Protein AF-A0A519XV31-F1 (afdb_monomer)

Radius of gyration: 12.19 Å; Cα contacts (8 Å, |Δi|>4): 73; chains: 1; bounding box: 23×18×40 Å

pLDDT: mean 81.16, std 12.83, range [44.38, 92.0]

Structure (mmCIF, N/CA/C/O backbone):
data_AF-A0A519XV31-F1
#
_entry.id   AF-A0A519XV31-F1
#
loop_
_atom_site.group_PDB
_atom_site.id
_atom_site.type_symbol
_atom_site.label_atom_id
_atom_site.label_alt_id
_atom_site.label_comp_id
_atom_site.label_asym_id
_atom_site.label_entity_id
_atom_site.label_seq_id
_atom_site.pdbx_PDB_ins_code
_atom_site.Cartn_x
_atom_site.Cartn_y
_atom_site.Cartn_z
_atom_site.occupancy
_atom_site.B_iso_or_equiv
_atom_site.auth_seq_id
_atom_site.auth_comp_id
_atom_site.auth_asym_id
_atom_site.auth_atom_id
_atom_site.pdbx_PDB_model_num
ATOM 1 N N . ALA A 1 1 ? -2.144 -6.212 -15.973 1.00 57.53 1 ALA A N 1
ATOM 2 C CA . ALA A 1 1 ? -3.443 -6.521 -15.327 1.00 57.53 1 ALA A CA 1
ATOM 3 C C . ALA A 1 1 ? -3.279 -6.818 -13.832 1.00 57.53 1 ALA A C 1
ATOM 5 O O . ALA A 1 1 ? -4.097 -6.357 -13.044 1.00 57.53 1 ALA A O 1
ATOM 6 N N . GLU A 1 2 ? -2.203 -7.500 -13.428 1.00 71.50 2 GLU A N 1
ATOM 7 C CA . GLU A 1 2 ? -1.989 -7.943 -12.041 1.00 71.50 2 GLU A CA 1
ATOM 8 C C . GLU A 1 2 ? -1.863 -6.813 -11.002 1.00 71.50 2 GLU A C 1
ATOM 10 O O . GLU A 1 2 ? -2.470 -6.907 -9.940 1.00 71.50 2 GLU A O 1
ATOM 15 N N . LEU A 1 3 ? -1.181 -5.699 -11.307 1.00 79.94 3 LEU A N 1
ATOM 16 C CA . LEU A 1 3 ? -1.005 -4.596 -10.342 1.00 79.94 3 LEU A CA 1
ATOM 17 C C . LEU A 1 3 ? -2.325 -3.955 -9.890 1.00 79.94 3 LEU A C 1
ATOM 19 O O . LEU A 1 3 ? -2.506 -3.680 -8.707 1.00 79.94 3 LEU A O 1
ATOM 23 N N . ARG A 1 4 ? -3.273 -3.744 -10.813 1.00 81.25 4 ARG A N 1
ATOM 24 C CA . ARG A 1 4 ? -4.587 -3.167 -10.476 1.00 81.25 4 ARG A CA 1
ATOM 25 C C . ARG A 1 4 ? -5.422 -4.106 -9.616 1.00 81.25 4 ARG A C 1
ATOM 27 O O . ARG A 1 4 ? -6.077 -3.640 -8.690 1.00 81.25 4 ARG A O 1
ATOM 34 N N . GLY A 1 5 ? -5.378 -5.406 -9.913 1.00 84.12 5 GLY A N 1
ATOM 35 C CA . GLY A 1 5 ? -6.052 -6.428 -9.113 1.00 84.12 5 GLY A CA 1
ATOM 36 C C . GLY A 1 5 ? -5.510 -6.457 -7.687 1.00 84.12 5 GLY A C 1
ATOM 37 O O . GLY A 1 5 ? -6.277 -6.324 -6.736 1.00 84.12 5 GLY A O 1
ATOM 38 N N . SER A 1 6 ? -4.184 -6.503 -7.541 1.00 85.50 6 SER A N 1
ATOM 39 C CA . SER A 1 6 ? -3.519 -6.437 -6.236 1.00 85.50 6 SER A CA 1
ATOM 40 C C . SER A 1 6 ? -3.886 -5.170 -5.465 1.00 85.50 6 SER A C 1
ATOM 42 O O . SER A 1 6 ? -4.108 -5.230 -4.264 1.00 85.50 6 SER A O 1
ATOM 44 N N . LEU A 1 7 ? -4.026 -4.032 -6.146 1.00 85.81 7 LEU A N 1
ATOM 45 C CA . LEU A 1 7 ? -4.361 -2.752 -5.524 1.00 85.81 7 LEU A CA 1
ATOM 46 C C . LEU A 1 7 ? -5.831 -2.653 -5.065 1.00 85.81 7 LEU A C 1
ATOM 48 O O . LEU A 1 7 ? -6.136 -1.963 -4.090 1.00 85.81 7 LEU A O 1
ATOM 52 N N . LEU A 1 8 ? -6.744 -3.349 -5.743 1.00 87.50 8 LEU A N 1
ATOM 53 C CA . LEU A 1 8 ? -8.135 -3.527 -5.308 1.00 87.50 8 LEU A CA 1
ATOM 54 C C . LEU A 1 8 ? -8.215 -4.405 -4.056 1.00 87.50 8 LEU A C 1
ATOM 56 O O . LEU A 1 8 ? -8.883 -4.041 -3.090 1.00 87.50 8 LEU A O 1
ATOM 60 N N . VAL A 1 9 ? -7.478 -5.518 -4.050 1.00 90.12 9 VAL A N 1
ATOM 61 C CA . VAL A 1 9 ? -7.379 -6.417 -2.892 1.00 90.12 9 VAL A CA 1
ATOM 62 C C . VAL A 1 9 ? -6.793 -5.680 -1.684 1.00 90.12 9 VAL A C 1
ATOM 64 O O . VAL A 1 9 ? -7.357 -5.764 -0.598 1.00 90.12 9 VAL A O 1
ATOM 67 N N . LEU A 1 10 ? -5.745 -4.875 -1.889 1.00 88.50 10 LEU A N 1
ATOM 68 C CA . LEU A 1 10 ? -5.101 -4.075 -0.841 1.00 88.50 10 LEU A CA 1
ATOM 69 C C . LEU A 1 10 ? -6.069 -3.080 -0.186 1.00 88.50 10 LEU A C 1
ATOM 71 O O . LEU A 1 10 ? -6.105 -2.956 1.034 1.00 88.50 10 LEU A O 1
ATOM 75 N N . GLN A 1 11 ? -6.900 -2.406 -0.985 1.00 88.38 11 GLN A N 1
ATOM 76 C CA . GLN A 1 11 ? -7.940 -1.512 -0.465 1.00 88.38 11 GLN A CA 1
ATOM 77 C C . GLN A 1 11 ? -9.001 -2.258 0.335 1.00 88.38 11 GLN A C 1
ATOM 79 O O . GLN A 1 11 ? -9.465 -1.751 1.352 1.00 88.38 11 GLN A O 1
ATOM 84 N N . ASN A 1 12 ? -9.405 -3.442 -0.126 1.00 89.69 12 ASN A N 1
ATOM 85 C CA . ASN A 1 12 ? -10.395 -4.233 0.587 1.00 89.69 12 ASN A CA 1
ATOM 86 C C . ASN A 1 12 ? -9.842 -4.712 1.935 1.00 89.69 12 ASN A C 1
ATOM 88 O O . ASN A 1 12 ? -10.473 -4.521 2.967 1.00 89.69 12 ASN A O 1
ATOM 92 N N . GLN A 1 13 ? -8.623 -5.247 1.942 1.00 90.06 13 GLN A N 1
ATOM 93 C CA . GLN A 1 13 ? -7.941 -5.693 3.158 1.00 90.06 13 GLN A CA 1
ATOM 94 C C . GLN A 1 13 ? -7.727 -4.547 4.148 1.00 90.06 13 GLN A C 1
ATOM 96 O O . GLN A 1 13 ? -7.9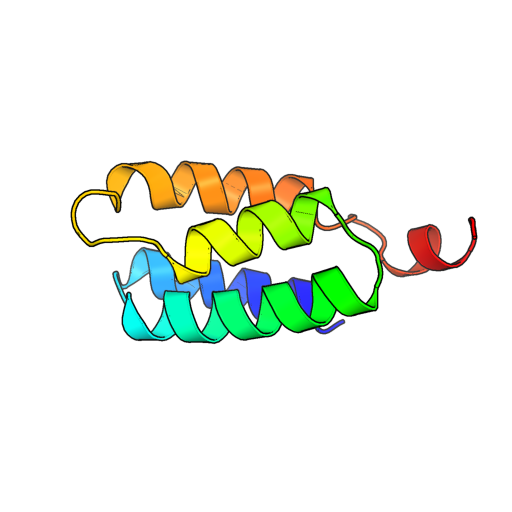28 -4.727 5.344 1.00 90.06 13 GLN A O 1
ATOM 101 N N . ALA A 1 14 ? -7.418 -3.345 3.658 1.00 87.06 14 ALA A N 1
ATOM 102 C CA . ALA A 1 14 ? -7.307 -2.160 4.499 1.00 87.06 14 ALA A CA 1
ATOM 103 C C . ALA A 1 14 ? -8.624 -1.774 5.174 1.00 87.06 14 ALA A C 1
ATOM 105 O O . ALA A 1 14 ? -8.624 -1.506 6.370 1.00 87.06 14 ALA A O 1
ATOM 106 N N . LYS A 1 15 ? -9.752 -1.823 4.450 1.00 87.38 15 LYS A N 1
ATOM 107 C CA . LYS A 1 15 ? -11.087 -1.584 5.030 1.00 87.38 15 LYS A CA 1
ATOM 108 C C . LYS A 1 15 ? -11.451 -2.593 6.117 1.00 87.38 15 LYS A C 1
ATOM 110 O O . LYS A 1 15 ? -12.180 -2.256 7.040 1.00 87.38 15 LYS A O 1
ATOM 115 N N . HIS A 1 16 ? -10.956 -3.821 5.995 1.00 88.44 16 HIS A N 1
ATOM 116 C CA . HIS A 1 16 ? -11.207 -4.902 6.946 1.00 88.44 16 HIS A CA 1
ATOM 117 C C . HIS A 1 16 ? -10.112 -5.056 8.008 1.00 88.44 16 HIS A C 1
ATOM 119 O O . HIS A 1 16 ? -10.186 -5.988 8.802 1.00 88.44 16 HIS A O 1
ATOM 125 N N . HIS A 1 17 ? -9.113 -4.166 8.032 1.00 83.31 17 HIS A N 1
ATOM 126 C CA . HIS A 1 17 ? -7.980 -4.224 8.961 1.00 83.31 17 HIS A CA 1
ATOM 127 C C . HIS A 1 17 ? -7.224 -5.572 8.900 1.00 83.31 17 HIS A C 1
ATOM 129 O O . HIS A 1 17 ? -6.613 -6.009 9.872 1.00 83.31 17 HIS A O 1
ATOM 135 N N . ASP A 1 18 ? -7.240 -6.231 7.737 1.00 88.44 18 ASP A N 1
ATOM 136 C CA . ASP A 1 18 ? -6.611 -7.532 7.508 1.00 88.44 18 ASP A CA 1
ATOM 137 C C . ASP A 1 18 ? -5.106 -7.364 7.250 1.00 88.44 18 ASP A C 1
ATOM 139 O O . ASP A 1 18 ? -4.643 -7.299 6.108 1.00 88.44 18 ASP A O 1
ATOM 143 N N . LEU A 1 19 ? -4.329 -7.262 8.330 1.00 84.81 19 LEU A N 1
ATOM 144 C CA . LEU A 1 19 ? -2.876 -7.076 8.268 1.00 84.81 19 LEU A CA 1
ATOM 145 C C . LEU A 1 19 ? -2.152 -8.248 7.597 1.00 84.81 19 LEU A C 1
ATOM 147 O O . LEU A 1 19 ? -1.239 -8.029 6.799 1.00 84.81 19 LEU A O 1
ATOM 151 N N . ALA A 1 20 ? -2.584 -9.483 7.858 1.00 88.31 20 ALA A N 1
ATOM 152 C CA . ALA A 1 20 ? -2.013 -10.669 7.224 1.00 88.31 20 ALA A CA 1
ATOM 153 C C . ALA A 1 20 ? -2.228 -10.632 5.702 1.00 88.31 20 ALA A C 1
ATOM 155 O O . ALA A 1 20 ? -1.306 -10.885 4.916 1.00 88.31 20 ALA A O 1
ATOM 156 N N . GLY A 1 21 ? -3.431 -10.236 5.282 1.00 89.31 21 GLY A N 1
ATOM 157 C CA . GLY A 1 21 ? -3.761 -9.975 3.893 1.00 89.31 21 GLY A CA 1
ATOM 158 C C . GLY A 1 21 ? -2.901 -8.874 3.278 1.00 89.31 21 GLY A C 1
ATOM 159 O O . GLY A 1 21 ? -2.326 -9.082 2.208 1.00 89.31 21 GLY A O 1
ATOM 160 N N . LEU A 1 22 ? -2.750 -7.736 3.961 1.00 89.25 22 LEU A N 1
ATOM 161 C CA . LEU A 1 22 ? -1.923 -6.612 3.508 1.00 89.25 22 LEU A CA 1
ATOM 162 C C . LEU A 1 22 ? -0.455 -7.006 3.328 1.00 89.25 22 LEU A C 1
ATOM 164 O O . LEU A 1 22 ? 0.170 -6.605 2.344 1.00 89.25 22 LEU A O 1
ATOM 168 N N . HIS A 1 23 ? 0.096 -7.825 4.225 1.00 90.81 23 HIS A N 1
ATOM 169 C CA . HIS A 1 23 ? 1.469 -8.320 4.116 1.00 90.81 23 HIS A CA 1
ATOM 170 C C . HIS A 1 23 ? 1.649 -9.244 2.913 1.00 90.81 23 HIS A C 1
ATOM 172 O O . HIS A 1 23 ? 2.613 -9.097 2.156 1.00 90.81 23 HIS A O 1
ATOM 178 N N . SER A 1 24 ? 0.705 -10.164 2.707 1.00 92.00 24 SER A N 1
ATOM 179 C CA . SER A 1 24 ? 0.703 -11.089 1.570 1.00 92.00 24 SER A CA 1
ATOM 180 C C . SER A 1 24 ? 0.575 -10.342 0.239 1.00 92.00 24 SER A C 1
ATOM 182 O O . SER A 1 24 ? 1.394 -10.515 -0.672 1.00 92.00 24 SER A O 1
ATOM 184 N N . THR A 1 25 ? -0.397 -9.435 0.138 1.00 90.94 25 THR A N 1
ATOM 185 C CA . THR A 1 25 ? -0.622 -8.615 -1.057 1.00 90.94 25 THR A CA 1
ATOM 186 C C . THR A 1 25 ? 0.548 -7.665 -1.304 1.00 90.94 25 THR A C 1
ATOM 188 O O . THR A 1 25 ? 1.009 -7.554 -2.439 1.00 90.94 25 THR A O 1
ATOM 191 N N . GLY A 1 26 ? 1.096 -7.037 -0.260 1.00 90.12 26 GLY A N 1
ATOM 192 C CA . GLY A 1 26 ? 2.292 -6.199 -0.345 1.00 90.12 26 GLY A CA 1
ATOM 193 C C . GLY A 1 26 ? 3.519 -6.970 -0.835 1.00 90.12 26 GLY A C 1
ATOM 194 O O . GLY A 1 26 ? 4.285 -6.455 -1.646 1.00 90.12 26 GLY A O 1
ATOM 195 N N . HIS A 1 27 ? 3.687 -8.233 -0.425 1.00 90.38 27 HIS A N 1
ATOM 196 C CA . HIS A 1 27 ? 4.764 -9.088 -0.924 1.00 90.38 27 HIS A CA 1
ATOM 197 C C . HIS A 1 27 ? 4.616 -9.415 -2.416 1.00 90.38 27 HIS A C 1
ATOM 199 O O . HIS A 1 27 ? 5.595 -9.295 -3.155 1.00 90.38 27 HIS A O 1
ATOM 205 N N . LYS A 1 28 ? 3.405 -9.764 -2.870 1.00 90.25 28 LYS A N 1
ATOM 206 C CA . LYS A 1 28 ? 3.119 -9.985 -4.298 1.00 90.25 28 LYS A CA 1
ATOM 207 C C . LYS A 1 28 ? 3.345 -8.718 -5.119 1.00 90.25 28 LYS A C 1
ATOM 209 O O . LYS A 1 28 ? 4.051 -8.759 -6.121 1.00 90.25 28 LYS A O 1
ATOM 214 N N . LEU A 1 29 ? 2.803 -7.587 -4.659 1.00 88.94 29 LEU A N 1
ATOM 215 C CA . LEU A 1 29 ? 2.948 -6.288 -5.315 1.00 88.94 29 LEU A CA 1
ATOM 216 C C . LEU A 1 29 ? 4.424 -5.882 -5.421 1.00 88.94 29 LEU A C 1
ATOM 218 O O . LEU A 1 29 ? 4.842 -5.383 -6.460 1.00 88.94 29 LEU A O 1
ATOM 222 N N . TYR A 1 30 ? 5.217 -6.145 -4.379 1.00 90.75 30 TYR A N 1
ATOM 223 C CA . TYR A 1 30 ? 6.659 -5.913 -4.388 1.00 90.75 30 TYR A CA 1
ATOM 224 C C . TYR A 1 30 ? 7.362 -6.768 -5.441 1.00 90.75 30 TYR A C 1
ATOM 226 O O . TYR A 1 30 ? 8.168 -6.230 -6.191 1.00 90.75 30 TYR A O 1
ATOM 234 N N . GLY A 1 31 ? 7.043 -8.065 -5.517 1.00 89.00 31 GLY A N 1
ATOM 235 C CA . GLY A 1 31 ? 7.618 -8.967 -6.515 1.00 89.00 31 GLY A CA 1
ATOM 236 C C . GLY A 1 31 ? 7.364 -8.470 -7.935 1.00 89.00 31 GLY A C 1
ATOM 237 O O . GLY A 1 31 ? 8.309 -8.252 -8.684 1.00 89.00 31 GLY A O 1
ATOM 238 N N . THR A 1 32 ? 6.104 -8.181 -8.269 1.00 87.75 32 THR A N 1
ATOM 239 C CA . THR A 1 32 ? 5.742 -7.646 -9.588 1.00 87.75 32 THR A CA 1
ATOM 240 C C . THR A 1 32 ? 6.399 -6.289 -9.852 1.00 87.75 32 THR A C 1
ATOM 242 O O . THR A 1 32 ? 6.992 -6.091 -10.904 1.00 87.75 32 THR A O 1
ATOM 245 N N . ALA A 1 33 ? 6.339 -5.349 -8.905 1.00 87.38 33 ALA A N 1
ATOM 246 C CA . ALA A 1 33 ? 6.917 -4.019 -9.087 1.00 87.38 33 ALA A CA 1
ATOM 247 C C . ALA A 1 33 ? 8.443 -4.061 -9.263 1.00 87.38 33 ALA A C 1
ATOM 249 O O . ALA A 1 33 ? 8.978 -3.328 -10.088 1.00 87.38 33 ALA A O 1
ATOM 250 N N . ALA A 1 34 ? 9.138 -4.923 -8.517 1.00 88.06 34 ALA A N 1
ATOM 251 C CA . ALA A 1 34 ? 10.580 -5.098 -8.632 1.00 88.06 34 ALA A CA 1
ATOM 252 C C . ALA A 1 34 ? 10.972 -5.739 -9.972 1.00 88.06 34 ALA A C 1
ATOM 254 O O . ALA A 1 34 ? 11.903 -5.261 -10.615 1.00 88.06 34 ALA A O 1
ATOM 255 N N . SER A 1 35 ? 10.248 -6.773 -10.418 1.00 86.62 35 SER A N 1
ATOM 256 C CA . SER A 1 35 ? 10.489 -7.425 -11.713 1.00 86.62 35 SER A CA 1
ATOM 257 C C . SER A 1 35 ? 10.271 -6.491 -12.904 1.00 86.62 35 SER A C 1
ATOM 259 O O . SER A 1 35 ? 10.976 -6.600 -13.900 1.00 86.62 35 SER A O 1
ATOM 261 N N . GLU A 1 36 ? 9.338 -5.549 -12.787 1.00 84.56 36 GLU A N 1
ATOM 262 C CA . GLU A 1 36 ? 9.004 -4.578 -13.836 1.00 84.56 36 GLU A CA 1
ATOM 263 C C . GLU A 1 36 ? 9.819 -3.271 -13.735 1.00 84.56 36 GLU A C 1
ATOM 265 O O . GLU A 1 36 ? 9.550 -2.316 -14.460 1.00 84.56 36 GLU A O 1
ATOM 270 N N . GLY A 1 37 ? 10.790 -3.182 -12.816 1.00 85.19 37 GLY A N 1
ATOM 271 C CA . GLY A 1 37 ? 11.635 -1.992 -12.648 1.00 85.19 37 GLY A CA 1
ATOM 272 C C . GLY A 1 37 ? 10.923 -0.766 -12.058 1.00 85.19 37 GLY A C 1
ATOM 273 O O . GLY A 1 37 ? 11.445 0.347 -12.114 1.00 85.19 37 GLY A O 1
ATOM 274 N N . LEU A 1 38 ? 9.745 -0.941 -11.454 1.00 85.31 38 LEU A N 1
ATOM 275 C CA . LEU A 1 38 ? 8.943 0.134 -10.865 1.00 85.31 38 LEU A CA 1
ATOM 276 C C . LEU A 1 38 ? 9.457 0.484 -9.461 1.00 85.31 38 LEU A C 1
ATOM 278 O O . LEU A 1 38 ? 8.871 0.099 -8.447 1.00 85.31 38 LEU A O 1
ATOM 282 N N . VAL A 1 39 ? 10.571 1.219 -9.397 1.00 86.25 39 VAL A N 1
ATOM 283 C CA . VAL A 1 39 ? 11.298 1.518 -8.148 1.00 86.25 39 VAL A CA 1
ATOM 284 C C . VAL A 1 39 ? 10.391 2.133 -7.076 1.00 86.25 39 VAL A C 1
ATOM 286 O O . VAL A 1 39 ? 10.332 1.609 -5.961 1.00 86.25 39 VAL A O 1
ATOM 289 N N . ALA A 1 40 ? 9.635 3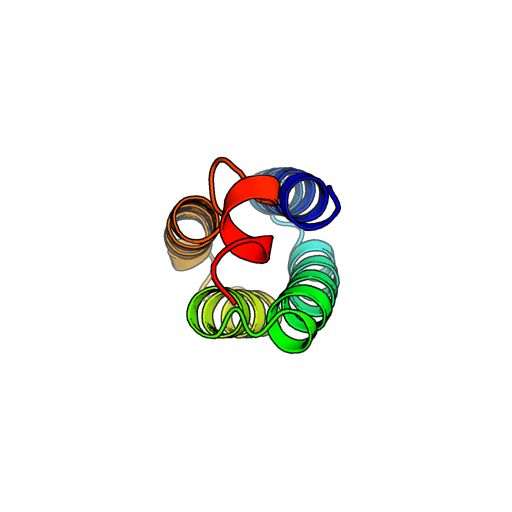.183 -7.408 1.00 85.44 40 ALA A N 1
ATOM 290 C CA . ALA A 1 40 ? 8.734 3.854 -6.468 1.00 85.44 40 ALA A CA 1
ATOM 291 C C . ALA A 1 40 ? 7.648 2.906 -5.928 1.00 85.44 40 ALA A C 1
ATOM 293 O O . ALA A 1 40 ? 7.478 2.768 -4.713 1.00 85.44 40 ALA A O 1
ATOM 294 N N . LEU A 1 41 ? 6.986 2.165 -6.821 1.00 86.94 41 LEU A N 1
ATOM 295 C CA . LEU A 1 41 ? 5.951 1.201 -6.453 1.00 86.94 41 LEU A CA 1
ATOM 296 C C . LEU A 1 41 ? 6.507 0.060 -5.589 1.00 86.94 41 LEU A C 1
ATOM 298 O O . LEU A 1 41 ? 5.878 -0.343 -4.612 1.00 86.94 41 LEU A O 1
ATOM 302 N N . SER A 1 42 ? 7.710 -0.429 -5.898 1.00 88.75 42 SER A N 1
ATOM 303 C CA . SER A 1 42 ? 8.380 -1.459 -5.100 1.00 88.75 42 SER A CA 1
ATOM 304 C C . SER A 1 42 ? 8.717 -0.955 -3.688 1.00 88.75 42 SER A C 1
ATOM 306 O O . SER A 1 42 ? 8.552 -1.688 -2.710 1.00 88.75 42 SER A O 1
ATOM 308 N N . GLY A 1 43 ? 9.106 0.317 -3.546 1.00 89.06 43 GLY A N 1
ATOM 309 C CA . GLY A 1 43 ? 9.350 0.951 -2.250 1.00 89.06 43 GLY A CA 1
ATOM 310 C C . GLY A 1 43 ? 8.088 1.019 -1.389 1.00 89.06 43 GLY A C 1
ATOM 311 O O . GLY A 1 43 ? 8.113 0.640 -0.214 1.00 89.06 43 GLY A O 1
ATOM 312 N N . LEU A 1 44 ? 6.967 1.419 -1.991 1.00 88.94 44 LEU A N 1
ATOM 313 C CA . LEU A 1 44 ? 5.661 1.473 -1.329 1.00 88.94 44 LEU A CA 1
ATOM 314 C C . LEU A 1 44 ? 5.158 0.076 -0.940 1.00 88.94 44 LEU A C 1
ATOM 316 O O . LEU A 1 44 ? 4.770 -0.147 0.207 1.00 88.94 44 LEU A O 1
ATOM 320 N N . ALA A 1 45 ? 5.261 -0.896 -1.848 1.00 90.25 45 ALA A N 1
ATOM 321 C CA . ALA A 1 45 ? 4.883 -2.287 -1.601 1.00 90.25 45 ALA A CA 1
ATOM 322 C C . ALA A 1 45 ? 5.690 -2.923 -0.457 1.00 90.25 45 ALA A C 1
ATOM 324 O O . ALA A 1 45 ? 5.150 -3.630 0.396 1.00 90.25 45 ALA A O 1
ATOM 325 N N . ARG A 1 46 ? 6.993 -2.625 -0.391 1.00 90.12 46 ARG A N 1
ATOM 326 C CA . ARG A 1 46 ? 7.866 -3.068 0.702 1.00 90.12 46 ARG A CA 1
ATOM 327 C C . ARG A 1 46 ? 7.448 -2.476 2.046 1.00 90.12 46 ARG A C 1
ATOM 329 O O . ARG A 1 46 ? 7.582 -3.152 3.066 1.00 90.12 46 ARG A O 1
ATOM 336 N N . ARG A 1 47 ? 6.968 -1.233 2.054 1.00 89.06 47 ARG A N 1
ATOM 337 C CA . ARG A 1 47 ? 6.491 -0.558 3.264 1.00 89.06 47 ARG A CA 1
ATOM 338 C C . ARG A 1 47 ? 5.161 -1.145 3.738 1.00 89.06 47 ARG A C 1
ATOM 340 O O . ARG A 1 47 ? 5.037 -1.440 4.918 1.00 89.06 47 ARG A O 1
ATOM 347 N N . LEU A 1 48 ? 4.251 -1.458 2.814 1.00 86.88 48 LEU A N 1
ATOM 348 C CA . LEU A 1 48 ? 3.008 -2.190 3.096 1.00 86.88 48 LEU A CA 1
ATOM 349 C C . LEU A 1 48 ? 3.265 -3.590 3.671 1.00 86.88 48 LEU A C 1
ATOM 351 O O . LEU A 1 48 ? 2.625 -3.987 4.639 1.00 86.88 48 LEU A O 1
ATOM 355 N N . LYS A 1 49 ? 4.260 -4.315 3.143 1.00 85.81 49 LYS A N 1
ATOM 356 C CA . LYS A 1 49 ? 4.682 -5.621 3.682 1.00 85.81 49 LYS A CA 1
ATOM 357 C C . LYS A 1 49 ? 5.174 -5.549 5.137 1.00 85.81 49 LYS A C 1
ATOM 359 O O . LYS A 1 49 ? 5.162 -6.557 5.832 1.00 85.81 49 LYS A O 1
ATOM 364 N N . ARG A 1 50 ? 5.688 -4.399 5.574 1.00 87.12 50 ARG A N 1
ATOM 365 C CA . ARG A 1 50 ? 6.288 -4.206 6.904 1.00 87.12 50 ARG A CA 1
ATOM 366 C C . ARG A 1 50 ? 5.390 -3.412 7.849 1.00 87.12 50 ARG A C 1
ATOM 368 O O . ARG A 1 50 ? 5.859 -3.012 8.909 1.00 87.12 50 ARG A O 1
ATOM 375 N N . LEU A 1 51 ? 4.145 -3.158 7.454 1.00 85.00 51 LEU A N 1
ATOM 376 C CA . LEU A 1 51 ? 3.217 -2.360 8.238 1.00 85.00 51 LEU A CA 1
ATOM 377 C C . LEU A 1 51 ? 2.934 -3.057 9.573 1.00 85.00 51 LEU A C 1
ATOM 379 O O . LEU A 1 51 ? 2.512 -4.214 9.583 1.00 85.00 51 LEU A O 1
ATOM 383 N N . ARG A 1 52 ? 3.176 -2.361 10.680 1.00 82.94 52 ARG A N 1
ATOM 384 C CA . ARG A 1 52 ? 2.818 -2.813 12.029 1.00 82.94 52 ARG A CA 1
ATOM 385 C C . ARG A 1 52 ? 1.435 -2.289 12.412 1.00 82.94 52 ARG A C 1
ATOM 387 O O . ARG A 1 52 ? 0.992 -1.290 11.848 1.00 82.94 52 ARG A O 1
ATOM 394 N N . ASP A 1 53 ? 0.790 -2.916 13.394 1.00 77.88 53 ASP A N 1
ATOM 395 C CA . ASP A 1 53 ? -0.495 -2.463 13.951 1.00 77.88 53 ASP A CA 1
ATOM 396 C C . ASP A 1 53 ? -0.473 -0.979 14.359 1.00 77.88 53 ASP A C 1
ATOM 398 O O . ASP A 1 53 ? -1.392 -0.222 14.065 1.00 77.88 53 ASP A O 1
ATOM 402 N N . GLU A 1 54 ? 0.627 -0.521 14.958 1.00 78.38 54 GLU A N 1
ATOM 403 C CA . GLU A 1 54 ? 0.813 0.877 15.377 1.00 78.38 54 GLU A CA 1
ATOM 404 C C . GLU A 1 54 ? 0.900 1.875 14.201 1.00 78.38 54 GLU A C 1
ATOM 406 O O . GLU A 1 54 ? 0.687 3.073 14.373 1.00 78.38 54 GLU A O 1
ATOM 411 N N . GLU A 1 55 ? 1.182 1.392 12.988 1.00 80.25 55 GLU A N 1
ATOM 412 C CA . GLU A 1 55 ? 1.322 2.196 11.767 1.00 80.25 55 GLU A CA 1
ATOM 413 C C . GLU A 1 55 ? 0.057 2.156 10.899 1.00 80.25 55 GLU A C 1
ATOM 415 O O . GLU A 1 55 ? 0.057 2.652 9.772 1.00 80.25 55 GLU A O 1
ATOM 420 N N . GLN A 1 56 ? -1.045 1.601 11.410 1.00 73.94 56 GLN A N 1
ATOM 421 C CA . GLN A 1 56 ? -2.299 1.465 10.669 1.00 73.94 56 GLN A CA 1
ATO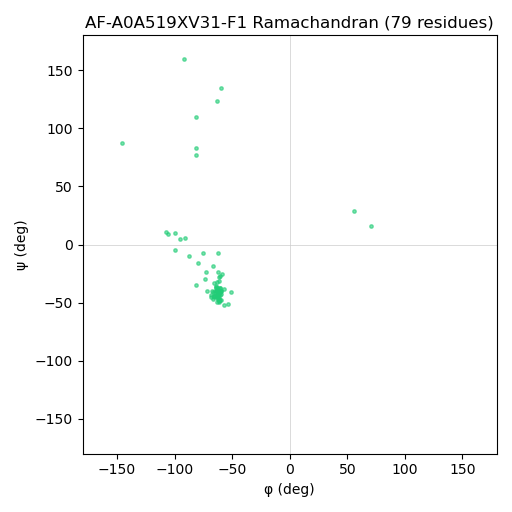M 422 C C . GLN A 1 56 ? -2.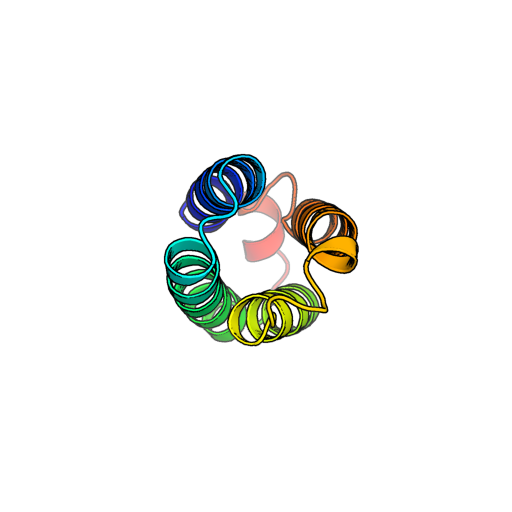887 2.823 10.249 1.00 73.94 56 GLN A C 1
ATOM 424 O O . GLN A 1 56 ? -3.478 2.928 9.178 1.00 73.94 56 GLN A O 1
ATOM 429 N N . ALA A 1 57 ? -2.613 3.895 11.000 1.00 81.38 57 ALA A N 1
ATOM 430 C CA . ALA A 1 57 ? -2.952 5.268 10.608 1.00 81.38 57 ALA A CA 1
ATOM 431 C C . ALA A 1 57 ? -2.236 5.736 9.321 1.00 81.38 57 ALA A C 1
ATOM 433 O O . ALA A 1 57 ? -2.711 6.631 8.626 1.00 81.38 57 ALA A O 1
ATOM 434 N N . LEU A 1 58 ? -1.097 5.129 8.971 1.00 84.25 58 LEU A N 1
ATOM 435 C CA . LEU A 1 58 ? -0.347 5.427 7.746 1.00 84.25 58 LEU A CA 1
ATOM 436 C C . LEU A 1 58 ? -0.834 4.607 6.544 1.00 84.25 58 LEU A C 1
ATOM 438 O O . LEU A 1 58 ? -0.425 4.879 5.412 1.00 84.25 58 LEU A O 1
ATOM 442 N N . LEU A 1 59 ? -1.698 3.613 6.766 1.00 85.19 59 LEU A N 1
ATOM 443 C CA . LEU A 1 59 ? -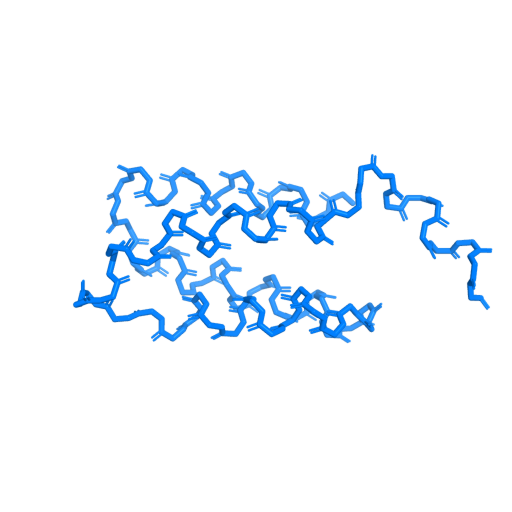2.153 2.682 5.740 1.00 85.19 59 LEU A CA 1
ATOM 444 C C . LEU A 1 59 ? -2.890 3.388 4.599 1.00 85.19 59 LEU A C 1
ATOM 446 O O . LEU A 1 59 ? -2.590 3.138 3.432 1.00 85.19 59 LEU A O 1
ATOM 450 N N . GLU A 1 60 ? -3.810 4.301 4.910 1.00 84.19 60 GLU A N 1
ATOM 451 C CA . GLU A 1 60 ? -4.555 5.048 3.888 1.00 84.19 60 GLU A CA 1
ATOM 4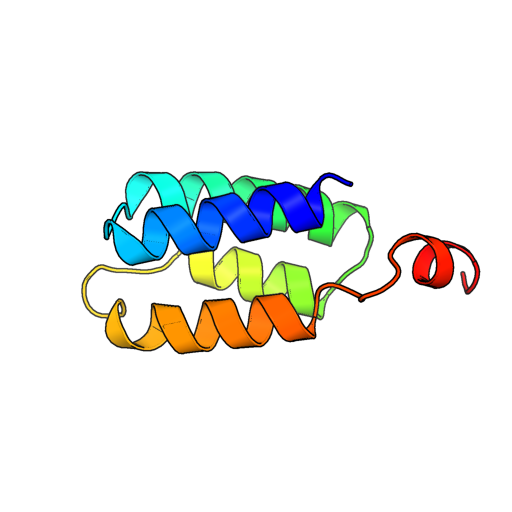52 C C . GLU A 1 60 ? -3.635 5.922 3.028 1.00 84.19 60 GLU A C 1
ATOM 454 O O . GLU A 1 60 ? -3.769 5.962 1.799 1.00 84.19 60 GLU A O 1
ATOM 459 N N . THR A 1 61 ? -2.641 6.555 3.653 1.00 87.88 61 THR A N 1
ATOM 460 C CA . THR A 1 61 ? -1.613 7.337 2.956 1.00 87.88 61 THR A CA 1
ATOM 461 C C . THR A 1 61 ? -0.796 6.449 2.022 1.00 87.88 61 THR A C 1
ATOM 463 O O . THR A 1 61 ? -0.620 6.784 0.850 1.00 87.88 61 THR A O 1
ATOM 466 N N . LEU A 1 62 ? -0.346 5.285 2.497 1.00 86.44 62 LEU A N 1
ATOM 467 C CA . LEU A 1 62 ? 0.424 4.338 1.688 1.00 86.44 62 LEU A CA 1
ATOM 468 C C . LEU A 1 62 ? -0.389 3.797 0.511 1.00 86.44 62 LEU A C 1
ATOM 470 O O . LEU A 1 62 ? 0.139 3.678 -0.594 1.00 86.44 62 LEU A O 1
ATOM 474 N N . ILE A 1 63 ? -1.674 3.510 0.705 1.00 86.19 63 ILE A N 1
ATOM 475 C CA . ILE A 1 63 ? -2.570 3.051 -0.365 1.00 86.19 63 ILE A CA 1
ATOM 476 C C . ILE A 1 63 ? -2.795 4.150 -1.400 1.00 86.19 63 ILE A C 1
ATOM 478 O O . ILE A 1 63 ? -2.781 3.875 -2.600 1.00 8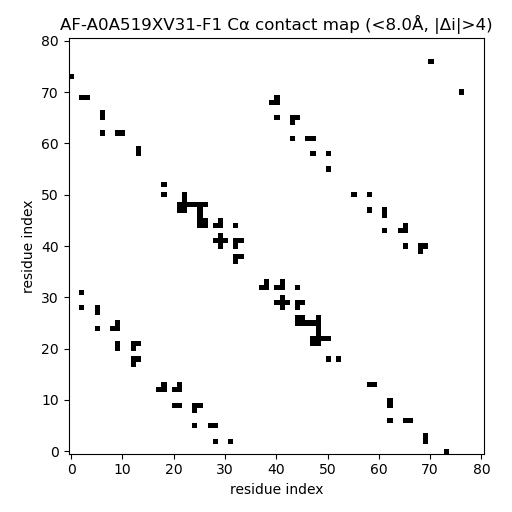6.19 63 ILE A O 1
ATOM 482 N N . THR A 1 64 ? -2.958 5.394 -0.954 1.00 86.81 64 THR A N 1
ATOM 483 C CA . THR A 1 64 ? -3.114 6.555 -1.839 1.00 86.81 64 THR A CA 1
ATOM 484 C C . THR A 1 64 ? -1.857 6.792 -2.673 1.00 86.81 64 THR A C 1
ATOM 486 O O . THR A 1 64 ? -1.950 6.948 -3.889 1.00 86.81 64 THR A O 1
ATOM 489 N N . GLN A 1 65 ? -0.674 6.719 -2.059 1.00 87.31 65 GLN A N 1
ATOM 490 C CA . GLN A 1 65 ? 0.601 6.792 -2.779 1.00 87.31 65 GLN A CA 1
ATOM 491 C C . GLN A 1 65 ? 0.749 5.632 -3.769 1.00 87.31 65 GLN A C 1
ATOM 493 O O . GLN A 1 65 ? 1.095 5.837 -4.927 1.00 87.31 65 GLN A O 1
ATOM 498 N N . THR A 1 66 ? 0.399 4.412 -3.353 1.00 86.69 66 THR A N 1
ATOM 499 C CA . THR A 1 66 ? 0.473 3.225 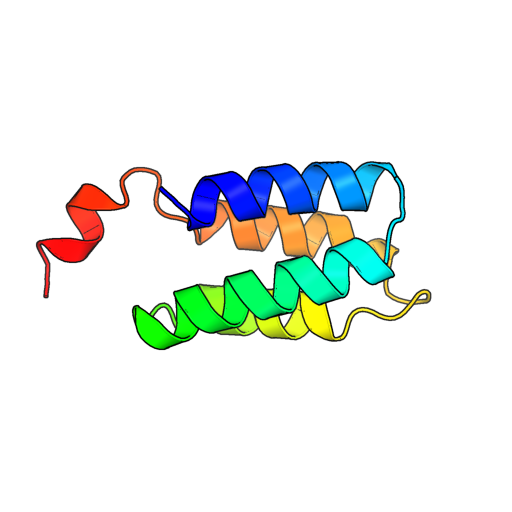-4.219 1.00 86.69 66 THR A CA 1
ATOM 500 C C . THR A 1 66 ? -0.453 3.368 -5.431 1.00 86.69 66 THR A C 1
ATOM 502 O O . THR A 1 66 ? -0.083 2.977 -6.533 1.00 86.69 66 THR A O 1
ATOM 505 N N . LYS A 1 67 ? -1.640 3.969 -5.266 1.00 85.56 67 LYS A N 1
ATOM 506 C CA . LYS A 1 67 ? -2.557 4.282 -6.375 1.00 85.56 67 LYS A CA 1
ATOM 507 C C . LYS A 1 67 ? -1.956 5.250 -7.383 1.00 85.56 67 LYS A C 1
ATOM 509 O O . LYS A 1 67 ? -2.127 5.027 -8.576 1.00 85.56 67 LYS A O 1
ATOM 514 N N . ALA A 1 68 ? -1.300 6.305 -6.906 1.00 84.12 68 ALA A N 1
ATOM 515 C CA . ALA A 1 68 ? -0.691 7.313 -7.767 1.00 84.12 68 ALA A CA 1
ATOM 516 C C . ALA A 1 68 ? 0.445 6.723 -8.619 1.00 84.12 68 ALA A C 1
ATOM 518 O O . ALA A 1 68 ? 0.568 7.057 -9.794 1.00 84.12 68 ALA A O 1
ATOM 519 N N . GLU A 1 69 ? 1.210 5.790 -8.047 1.00 82.38 69 GLU A N 1
ATOM 520 C CA . GLU A 1 69 ? 2.335 5.130 -8.721 1.00 82.38 69 GLU A CA 1
ATOM 521 C C . GLU A 1 69 ? 1.924 3.995 -9.669 1.00 82.38 69 GLU A C 1
ATOM 523 O O . GLU A 1 69 ? 2.727 3.562 -10.494 1.00 82.38 69 GLU A O 1
ATOM 528 N N . VAL A 1 70 ? 0.692 3.479 -9.584 1.00 79.69 70 VAL A N 1
ATOM 529 C CA . VAL A 1 70 ? 0.199 2.505 -10.566 1.00 79.69 70 VAL A CA 1
ATOM 530 C C . VAL A 1 70 ? -0.277 3.267 -11.804 1.00 79.69 70 VAL A C 1
ATOM 532 O O . VAL A 1 70 ? -1.331 3.905 -11.759 1.00 79.69 70 VAL A O 1
ATOM 535 N N . PRO A 1 71 ? 0.434 3.187 -12.947 1.00 66.81 71 PRO A N 1
ATOM 536 C CA . PRO A 1 71 ? 0.075 3.975 -14.112 1.00 66.81 71 PRO A CA 1
ATOM 537 C C . PRO A 1 71 ? -1.346 3.650 -14.589 1.00 66.81 71 PRO A C 1
ATOM 539 O O . PRO A 1 71 ? -1.753 2.490 -14.760 1.00 66.81 71 PRO A O 1
ATOM 542 N N . CYS A 1 72 ? -2.102 4.710 -14.886 1.00 58.88 72 CYS A N 1
ATOM 543 C CA . CYS A 1 72 ? -3.450 4.635 -15.455 1.00 58.88 72 CYS A CA 1
ATOM 544 C C . CYS A 1 72 ? -3.471 3.957 -16.845 1.00 58.88 72 CYS A C 1
ATOM 546 O O . CYS A 1 72 ? -4.529 3.597 -17.360 1.00 58.88 72 CYS A O 1
ATOM 548 N N . CYS A 1 73 ? -2.301 3.666 -17.420 1.00 50.25 73 CYS A N 1
ATOM 549 C CA . CYS A 1 73 ? -2.151 2.871 -18.628 1.00 50.25 73 CYS A CA 1
ATOM 550 C C . CYS A 1 73 ? -0.854 2.044 -18.560 1.00 50.25 73 CYS A C 1
ATOM 552 O O . CYS A 1 73 ? 0.205 2.478 -19.007 1.00 50.25 73 CYS A O 1
ATOM 554 N N . TRP A 1 74 ? -0.919 0.842 -17.974 1.00 53.50 74 TRP A N 1
ATOM 555 C CA . TRP A 1 74 ? 0.232 -0.077 -17.885 1.00 53.50 74 TRP A CA 1
ATOM 556 C C . TRP A 1 74 ? 0.781 -0.458 -19.277 1.00 53.50 74 TRP A C 1
ATOM 558 O O . TRP A 1 74 ? 1.964 -0.734 -19.439 1.00 53.50 74 TRP A O 1
ATOM 568 N N . THR A 1 75 ? -0.063 -0.386 -20.311 1.00 52.00 75 THR A N 1
ATOM 569 C CA . THR A 1 75 ? 0.302 -0.604 -21.718 1.00 52.00 75 THR A CA 1
ATOM 570 C C . THR A 1 75 ? 1.118 0.533 -22.340 1.00 52.00 75 THR A C 1
ATOM 572 O O . THR A 1 75 ? 1.843 0.274 -23.295 1.00 52.00 75 THR A O 1
ATOM 575 N N . CYS A 1 76 ? 1.052 1.765 -21.818 1.00 50.56 76 CYS A N 1
ATOM 576 C CA . CYS A 1 76 ? 1.905 2.863 -22.294 1.00 50.56 76 CYS A CA 1
ATOM 577 C C . CYS A 1 76 ? 3.306 2.819 -21.671 1.00 50.56 76 CYS A C 1
ATOM 579 O O . CYS A 1 76 ? 4.277 3.129 -22.351 1.00 50.56 76 CYS A O 1
ATOM 581 N N . TYR A 1 77 ? 3.429 2.390 -20.410 1.00 49.19 77 TYR A N 1
ATOM 582 C CA . TYR A 1 77 ? 4.714 2.361 -19.697 1.00 49.19 77 TYR A CA 1
ATOM 583 C C . TYR A 1 77 ? 5.708 1.361 -20.315 1.00 49.19 77 TYR A C 1
ATOM 585 O O . TYR A 1 77 ? 6.900 1.631 -20.390 1.00 49.19 77 TYR A O 1
ATOM 593 N N . ARG A 1 78 ? 5.208 0.242 -20.8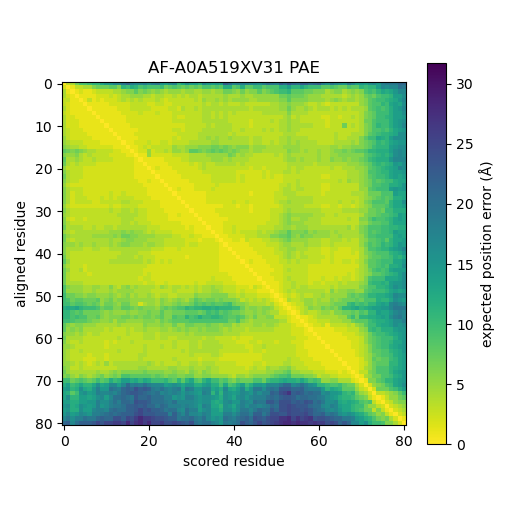59 1.00 50.03 78 ARG A N 1
ATOM 594 C CA . ARG A 1 78 ? 6.024 -0.803 -21.504 1.00 50.03 78 ARG A CA 1
ATOM 595 C C . ARG A 1 78 ? 6.538 -0.439 -22.909 1.00 50.03 78 ARG A C 1
ATOM 597 O O . ARG A 1 78 ? 7.284 -1.217 -23.484 1.00 50.03 78 ARG A O 1
ATOM 604 N N . LYS A 1 79 ? 6.099 0.684 -23.492 1.00 46.19 79 LYS A N 1
ATOM 605 C CA . LYS A 1 79 ? 6.493 1.135 -24.844 1.00 46.19 79 LYS A CA 1
ATOM 606 C C . LYS A 1 79 ? 7.580 2.219 -24.841 1.00 46.19 79 LYS A C 1
ATOM 608 O O . LYS A 1 79 ? 8.015 2.607 -25.919 1.00 46.19 79 LYS A O 1
ATOM 613 N N . SER A 1 80 ? 7.979 2.707 -23.665 1.00 46.72 80 SER A N 1
ATOM 614 C CA . SER A 1 80 ? 8.973 3.782 -23.499 1.00 46.72 80 SER A CA 1
ATOM 615 C C . SER A 1 80 ? 10.330 3.300 -22.959 1.00 46.72 80 SER A C 1
ATOM 617 O O . SER A 1 80 ? 11.158 4.130 -22.589 1.00 46.72 80 SER A O 1
ATOM 619 N N . MET A 1 81 ? 10.555 1.985 -22.915 1.00 44.38 81 MET A N 1
ATOM 620 C CA . MET A 1 81 ? 11.858 1.331 -22.724 1.00 44.38 81 MET A CA 1
ATOM 621 C C . MET A 1 81 ? 12.117 0.422 -23.920 1.00 44.38 81 MET A C 1
ATOM 623 O O . MET A 1 81 ? 13.292 0.334 -24.327 1.00 44.38 81 MET A O 1
#

Foldseek 3Di:
DVLVVLLVQLVVCLVVVVLVSQLVSLVVQLVVCVVVVLVQLNVLSVCSNVDDPVCSVCSVVSSVSNVVSPDPCPPVVVVVD

Mean predicted aligned error: 6.11 Å

Nearest PDB structures (foldseek):
  2a0b-assembly1_A  TM=9.176E-01  e=4.875E-01  Escherichia coli
  8rqj-assembly1_B  TM=8.219E-01  e=3.476E-01  Thermochaetoides thermophila
  8pbw-assembly2_A  TM=8.271E-01  e=5.158E-01  Thermochaetoides thermophila
  8pbw-assembly1_B  TM=8.794E-01  e=6.837E-01  Thermochaetoides thermophila
  8xyv-assembly1_A  TM=2.865E-01  e=2.962E+00  synthetic construct

Sequence (81 aa):
AELRGSLLVLQNQAKHHDLAGLHSTGHKLYGTAASEGLVALSGLARRLKRLRDEEQALLETLITQTKAEVPCCWTCYRKSM

Solvent-accessible surface area (backbone atoms only — not comparable to full-atom values): 4550 Å² total; per-residue (Å²): 116,65,68,62,53,47,53,53,51,42,53,53,24,58,77,68,68,35,59,71,54,31,27,53,44,15,48,52,46,20,53,54,22,53,76,70,67,35,61,70,45,20,54,46,18,52,48,46,41,66,63,49,84,92,46,52,85,49,46,65,57,50,51,52,53,44,54,72,60,50,61,97,47,66,77,60,64,73,72,78,117

Secondary structure (DSSP, 8-state):
-HHHHHHHHHHHHHHTT-HHHHHHHHHHHHHHHHHTT-HHHHHHHHHHHT--GGGGGGHHHHHHHHHHHS-S-HHHHTT--